Protein AF-A0A959RZR7-F1 (afdb_monomer_lite)

pLDDT: mean 88.54, std 9.12, range [55.47, 97.56]

Sequence (100 aa):
ATKIIFNLRSHKIIGSKQGKFGGVFLTVNPQKLTLFDILKSVGFNQTISGCINEAGFCPLPSPCKLHSYFIKTENKLLSDLKSKKISSFSFTDSDLNIKK

Secondary structure (DSSP, 8-state):
-HHHHHHHHHTTSEEEE-STT-EEEESS-TTT-BHHHHHHHTT----S-HHHHSTTSSS-TTT-HHHHHHHHHHHHHHHHHHH-BGGGG---GGGTT---

Foldseek 3Di:
DVLLLVLCVVLQQWDWDDDPPIDIDGRDDQQQAFQLSSCVSSPPPQAPDPLQGDDPSDPDCVVDPVNVVSVVVRVVVSVVRNVHGNVVVDDDPVRPPPDD

Structure (mmCIF, N/CA/C/O backbone):
data_AF-A0A959RZR7-F1
#
_entry.id   AF-A0A959RZR7-F1
#
loop_
_atom_site.group_PDB
_atom_site.id
_atom_site.type_symbol
_atom_site.label_atom_id
_atom_site.label_alt_id
_atom_site.label_comp_id
_atom_site.label_asym_id
_atom_site.label_entity_id
_atom_site.label_seq_id
_atom_site.pdbx_PDB_ins_code
_atom_site.Cartn_x
_atom_site.Cartn_y
_atom_site.Cartn_z
_atom_site.occupancy
_atom_site.B_iso_or_equiv
_atom_site.auth_seq_id
_atom_site.auth_comp_id
_atom_site.auth_asym_id
_atom_site.auth_atom_id
_atom_site.pdbx_PDB_model_num
ATOM 1 N N . ALA A 1 1 ? -4.752 16.551 4.836 1.00 64.88 1 ALA A N 1
ATOM 2 C CA . ALA A 1 1 ? -5.548 15.433 5.396 1.00 64.88 1 ALA A CA 1
ATOM 3 C C . ALA A 1 1 ? -6.808 15.118 4.575 1.00 64.88 1 ALA A C 1
ATOM 5 O O . ALA A 1 1 ? -7.005 13.964 4.213 1.00 64.88 1 ALA A O 1
ATOM 6 N N . THR A 1 2 ? -7.629 16.114 4.218 1.00 81.50 2 THR A N 1
ATOM 7 C CA . THR A 1 2 ? -8.943 15.927 3.560 1.00 81.50 2 THR A CA 1
ATOM 8 C C . THR A 1 2 ? -8.913 15.078 2.283 1.00 81.50 2 THR A C 1
ATOM 10 O O . THR A 1 2 ? -9.756 14.202 2.122 1.00 81.50 2 THR A O 1
ATOM 13 N N . LYS A 1 3 ? -7.908 15.261 1.412 1.00 88.81 3 LYS A N 1
ATOM 14 C CA . LYS A 1 3 ? -7.751 14.476 0.170 1.00 88.81 3 LYS A CA 1
ATOM 15 C C . LYS A 1 3 ? -7.554 12.975 0.427 1.00 88.81 3 LYS A C 1
ATOM 17 O O . LYS A 1 3 ? -8.145 12.154 -0.261 1.00 88.81 3 LYS A 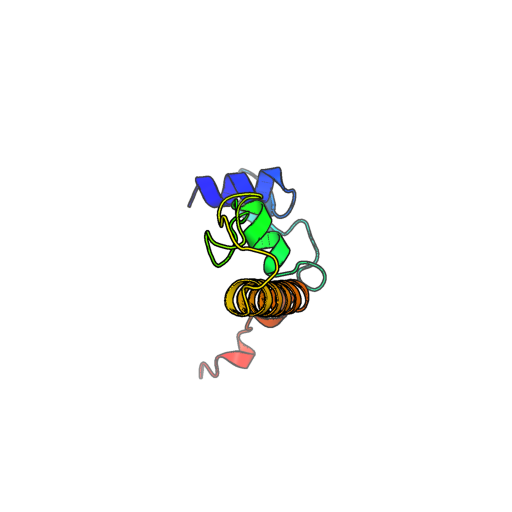O 1
ATOM 22 N N . ILE A 1 4 ? -6.765 12.616 1.441 1.00 90.88 4 ILE A N 1
ATOM 23 C CA . ILE A 1 4 ? -6.493 11.213 1.792 1.00 90.88 4 ILE A CA 1
ATOM 24 C C . ILE A 1 4 ? -7.754 10.560 2.368 1.00 90.88 4 ILE A C 1
ATOM 26 O O . ILE A 1 4 ? -8.116 9.465 1.954 1.00 90.88 4 ILE A O 1
ATOM 30 N N . ILE A 1 5 ? -8.467 11.255 3.260 1.00 91.44 5 ILE A N 1
ATOM 31 C CA . ILE A 1 5 ? -9.745 10.781 3.814 1.00 91.44 5 ILE A CA 1
ATOM 32 C C . ILE A 1 5 ? -10.767 10.573 2.690 1.00 91.44 5 ILE A C 1
ATOM 34 O O . ILE A 1 5 ? -11.426 9.540 2.628 1.00 91.44 5 ILE A O 1
ATOM 38 N N . PHE A 1 6 ? -10.877 11.524 1.763 1.00 91.75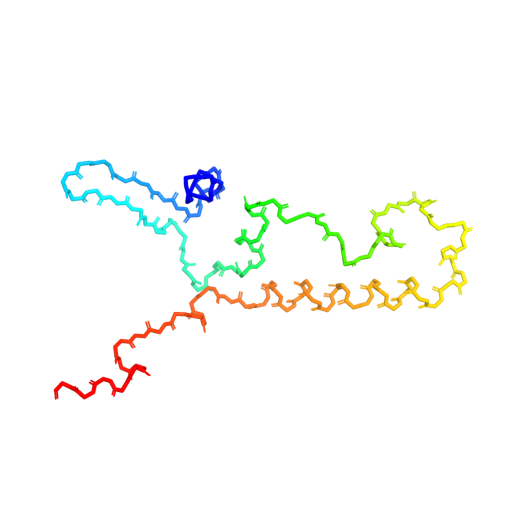 6 PHE A N 1
ATOM 39 C CA . PHE A 1 6 ? -11.768 11.386 0.616 1.00 91.75 6 PHE A CA 1
ATOM 40 C C . PHE A 1 6 ? -11.431 10.149 -0.232 1.00 91.75 6 PHE A C 1
ATOM 42 O O . PHE A 1 6 ? -12.318 9.349 -0.520 1.00 91.75 6 PHE A O 1
ATOM 49 N N . ASN A 1 7 ? -10.150 9.948 -0.552 1.00 94.00 7 ASN A N 1
ATOM 50 C CA . ASN A 1 7 ? -9.671 8.805 -1.330 1.00 94.00 7 ASN A CA 1
ATOM 51 C C . ASN A 1 7 ? -9.923 7.458 -0.631 1.00 94.00 7 ASN A C 1
ATOM 53 O O . ASN A 1 7 ? -10.404 6.511 -1.246 1.00 94.00 7 ASN A O 1
ATOM 57 N N . LEU A 1 8 ? -9.658 7.367 0.672 1.00 94.81 8 LEU A N 1
ATOM 58 C CA . LEU A 1 8 ? -9.926 6.151 1.445 1.00 94.81 8 LEU A CA 1
ATOM 59 C C . LEU A 1 8 ? -11.433 5.863 1.542 1.00 94.81 8 LEU A C 1
ATOM 61 O O . LEU A 1 8 ? -11.854 4.705 1.513 1.00 94.81 8 LEU A O 1
ATOM 65 N N . ARG A 1 9 ? -12.260 6.911 1.634 1.00 94.31 9 ARG A N 1
ATOM 66 C CA . ARG A 1 9 ? -13.721 6.790 1.683 1.00 94.31 9 ARG A CA 1
ATOM 67 C C . ARG A 1 9 ? -14.298 6.341 0.343 1.00 94.31 9 ARG A C 1
ATOM 69 O O . ARG A 1 9 ? -15.159 5.464 0.333 1.00 94.31 9 ARG A O 1
ATOM 76 N N . SER A 1 10 ? -13.825 6.891 -0.778 1.00 93.81 10 SER A N 1
ATOM 77 C CA . SER A 1 10 ? -14.282 6.491 -2.120 1.00 93.81 10 SER A CA 1
ATOM 78 C C . SER A 1 10 ? -13.960 5.025 -2.429 1.00 93.81 10 SER A C 1
ATOM 80 O O . SER A 1 10 ? -14.742 4.352 -3.097 1.00 93.81 10 SER A O 1
ATOM 82 N N . HIS A 1 11 ? -12.880 4.496 -1.846 1.00 94.81 11 HIS A N 1
ATOM 83 C CA . HIS A 1 11 ? -12.499 3.083 -1.920 1.00 94.81 11 HIS A CA 1
ATOM 84 C C . HIS A 1 11 ? -13.112 2.204 -0.815 1.00 94.81 11 HIS A C 1
ATOM 86 O O . HIS A 1 11 ? -12.741 1.039 -0.689 1.00 94.81 11 HIS A O 1
ATOM 92 N N . LYS A 1 12 ? -14.061 2.723 -0.019 1.00 95.75 12 LYS A N 1
ATOM 93 C CA . LYS A 1 12 ? -14.766 1.990 1.055 1.00 95.75 12 LYS A CA 1
ATOM 94 C C . LYS A 1 12 ? -13.838 1.391 2.125 1.00 95.75 12 LYS A C 1
ATOM 96 O O . LYS A 1 12 ? -14.176 0.377 2.734 1.00 95.75 12 LYS A O 1
ATOM 101 N N . ILE A 1 13 ? -12.683 2.015 2.365 1.00 96.56 13 ILE A N 1
ATOM 102 C CA . ILE A 1 13 ? -11.745 1.631 3.434 1.00 96.56 13 ILE A CA 1
ATO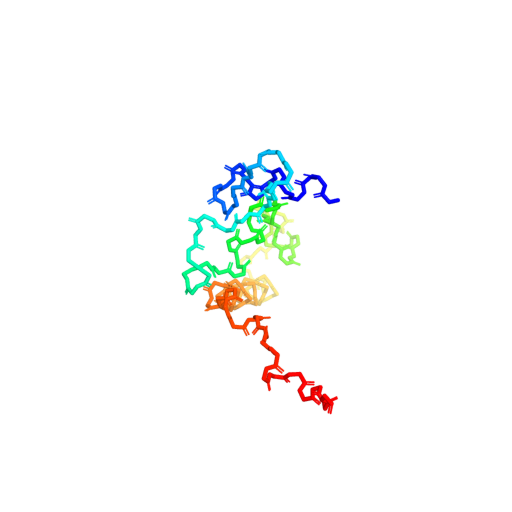M 103 C C . ILE A 1 13 ? -12.149 2.282 4.759 1.00 96.56 13 ILE A C 1
ATOM 105 O O . ILE A 1 13 ? -12.006 1.672 5.821 1.00 96.56 13 ILE A O 1
ATOM 109 N N . ILE A 1 14 ? -12.678 3.506 4.689 1.00 96.44 14 ILE A N 1
ATOM 110 C CA . ILE A 1 14 ? -13.175 4.241 5.850 1.00 96.44 14 ILE A CA 1
ATOM 111 C C . ILE A 1 14 ? -14.621 4.704 5.680 1.00 96.44 14 ILE A C 1
ATOM 113 O O . ILE A 1 14 ? -15.078 5.034 4.583 1.00 96.44 14 ILE A O 1
ATOM 117 N N . GLY A 1 15 ? -15.310 4.801 6.810 1.00 94.88 15 GLY A N 1
ATOM 118 C CA . GLY A 1 15 ? -16.576 5.494 6.984 1.00 94.88 15 GLY A CA 1
ATOM 119 C C . GLY A 1 15 ? -16.385 6.782 7.780 1.00 94.88 15 GLY A C 1
ATOM 120 O O . GLY A 1 15 ? -15.360 6.992 8.429 1.00 94.88 15 GLY A O 1
ATOM 121 N N . SER A 1 16 ? -17.389 7.656 7.735 1.00 93.06 16 SER A N 1
ATOM 122 C CA . SER A 1 16 ? -17.426 8.853 8.574 1.00 93.06 16 SER A CA 1
ATOM 123 C C . SER A 1 16 ? -18.824 9.079 9.127 1.00 93.06 16 SER A C 1
ATOM 125 O O . SER A 1 16 ? -19.792 9.009 8.366 1.00 93.06 16 SER A O 1
ATOM 127 N N . LYS A 1 17 ? -18.924 9.423 10.409 1.00 94.38 17 LYS A N 1
ATOM 128 C CA . LYS A 1 17 ? -20.175 9.835 11.059 1.00 94.38 17 LYS A CA 1
ATOM 129 C C . LYS A 1 17 ? -20.065 11.297 11.484 1.00 94.38 17 LYS A C 1
ATOM 131 O O . LYS A 1 17 ? -19.033 11.693 12.014 1.00 94.38 17 LYS A O 1
ATOM 136 N N . GLN A 1 18 ? -21.103 12.092 11.236 1.00 92.50 18 GLN A N 1
ATOM 137 C CA . GLN A 1 18 ? -21.176 13.489 11.682 1.00 92.50 18 GLN A CA 1
ATOM 138 C C . GLN A 1 18 ? -21.790 13.597 13.089 1.00 92.50 18 GLN A C 1
ATOM 140 O O . GLN A 1 18 ? -22.494 12.691 13.535 1.00 92.50 18 GLN A O 1
ATOM 145 N N . GLY A 1 19 ? -21.530 14.717 13.772 1.00 93.44 19 GLY A N 1
ATOM 146 C CA . GLY A 1 19 ? -22.055 15.036 15.107 1.00 93.44 19 GLY A CA 1
ATOM 147 C C . GLY A 1 19 ? -20.987 15.040 16.207 1.00 93.44 19 GLY A C 1
ATOM 148 O O . GLY A 1 19 ? -19.826 14.729 15.957 1.00 93.44 19 GLY A O 1
ATOM 149 N N . LYS A 1 20 ? -21.391 15.375 17.442 1.00 91.62 20 LYS A N 1
ATOM 150 C CA . LYS A 1 20 ? -20.506 15.487 18.626 1.00 91.62 20 LYS A CA 1
ATOM 151 C C . LYS A 1 20 ? -19.687 14.216 18.904 1.00 91.62 20 LYS A C 1
ATOM 153 O O . LYS A 1 20 ? -18.562 14.307 19.372 1.00 91.62 20 LYS A O 1
ATOM 158 N N . PHE A 1 21 ? -20.252 13.052 18.585 1.00 89.81 21 PHE A N 1
ATOM 159 C CA . PHE A 1 21 ? -19.617 11.731 18.712 1.00 89.81 21 PHE A CA 1
ATOM 160 C C . PHE A 1 21 ? -19.283 11.120 17.342 1.00 89.81 21 PHE A C 1
ATOM 162 O O . PHE A 1 21 ? -19.283 9.903 17.162 1.00 89.81 21 PHE A O 1
ATOM 169 N N . GLY A 1 22 ? -19.117 11.983 16.340 1.00 90.44 22 GLY A N 1
ATOM 170 C CA . GLY A 1 22 ? -18.705 11.614 15.000 1.00 90.44 22 GLY A CA 1
ATOM 171 C C . GLY A 1 22 ? -17.217 11.283 14.917 1.00 90.44 22 GLY A C 1
ATOM 172 O O . GLY A 1 22 ? -16.486 11.321 15.902 1.00 90.44 22 GLY A O 1
ATOM 173 N N . GLY A 1 23 ? -16.762 10.963 13.712 1.00 91.56 23 GLY A N 1
ATOM 174 C CA . GLY A 1 23 ? -15.369 10.614 13.460 1.00 91.56 23 GLY A CA 1
ATOM 175 C C . GLY A 1 23 ? -15.199 9.780 12.202 1.00 91.56 23 GLY A C 1
ATOM 176 O O . GLY A 1 23 ? -16.152 9.564 11.449 1.00 91.56 23 GLY A O 1
ATOM 177 N N . VAL A 1 24 ? -13.971 9.315 11.993 1.00 94.06 24 VAL A N 1
ATOM 178 C CA . VAL A 1 24 ? -13.581 8.412 10.908 1.00 94.06 24 VAL A CA 1
ATOM 179 C C . VAL A 1 24 ? -13.279 7.040 11.497 1.00 94.06 24 VAL A C 1
ATOM 181 O O . VAL A 1 24 ? -12.625 6.945 12.530 1.00 94.06 24 VAL A O 1
ATOM 184 N N . PHE A 1 25 ? -13.746 5.984 10.842 1.00 94.50 25 PHE A N 1
ATOM 185 C CA . PHE A 1 25 ? -13.549 4.605 11.290 1.00 94.50 25 PHE A CA 1
ATOM 186 C C . PHE A 1 25 ? -13.288 3.681 10.104 1.00 94.50 25 PHE A C 1
ATOM 188 O O . PHE A 1 25 ? -13.713 3.970 8.985 1.00 94.50 25 PHE A O 1
ATOM 195 N N . LEU A 1 26 ? -12.600 2.564 10.341 1.00 95.94 26 LEU A N 1
ATOM 196 C CA . LEU A 1 26 ? -12.405 1.535 9.321 1.00 95.94 26 LEU A CA 1
ATOM 197 C C . LEU A 1 26 ? -13.723 0.812 9.032 1.00 95.94 26 LEU A C 1
ATOM 199 O O . LEU A 1 26 ? -14.439 0.408 9.944 1.00 95.94 26 LEU A O 1
ATOM 203 N N . THR A 1 27 ? -14.013 0.605 7.752 1.00 96.81 27 THR A N 1
ATOM 204 C CA . THR A 1 27 ? -15.138 -0.225 7.285 1.00 96.81 27 THR A CA 1
ATOM 205 C C . THR A 1 27 ? -14.693 -1.627 6.875 1.00 96.81 27 THR A C 1
ATOM 207 O O . THR A 1 27 ? -15.520 -2.462 6.519 1.00 96.81 27 THR A O 1
ATOM 210 N N . VAL A 1 28 ? -13.386 -1.898 6.932 1.00 96.25 28 VAL A N 1
ATOM 211 C CA . VAL A 1 28 ? -12.752 -3.165 6.553 1.00 96.25 28 VAL A CA 1
ATOM 212 C C . VAL A 1 28 ? -11.943 -3.694 7.733 1.00 96.25 28 VAL A C 1
ATOM 214 O O . VAL A 1 28 ? -11.309 -2.922 8.451 1.00 96.25 28 VAL A O 1
ATOM 217 N N . ASN A 1 29 ? -11.929 -5.017 7.925 1.00 96.06 29 ASN A N 1
ATOM 218 C CA . ASN A 1 29 ? -11.102 -5.641 8.957 1.00 96.06 29 ASN A CA 1
ATOM 219 C C . ASN A 1 29 ? -9.600 -5.368 8.672 1.00 96.06 29 ASN A C 1
ATOM 221 O O . ASN A 1 29 ? -9.113 -5.760 7.602 1.00 96.06 29 ASN A O 1
ATOM 225 N N . PRO A 1 30 ? -8.845 -4.763 9.613 1.00 95.31 30 PRO A N 1
ATOM 226 C CA . PRO A 1 30 ? -7.427 -4.435 9.432 1.00 95.31 30 PRO A CA 1
ATOM 227 C C . PRO A 1 30 ? -6.515 -5.657 9.222 1.00 95.31 30 PRO A C 1
ATOM 229 O O . PRO A 1 30 ? -5.432 -5.513 8.662 1.00 95.31 30 PRO A O 1
ATOM 232 N N . GLN A 1 31 ? -6.954 -6.859 9.609 1.00 96.00 31 GLN A N 1
ATOM 233 C CA . GLN A 1 31 ? -6.260 -8.130 9.355 1.00 96.00 31 GLN A CA 1
ATOM 234 C C . GLN A 1 31 ? -6.391 -8.590 7.896 1.00 96.00 31 GLN A C 1
ATOM 236 O O . GLN A 1 31 ? -5.623 -9.427 7.425 1.00 96.00 31 GLN A O 1
ATOM 241 N N . LYS A 1 32 ? -7.379 -8.070 7.160 1.00 96.00 32 LYS A N 1
ATOM 242 C CA . LYS A 1 32 ? -7.591 -8.380 5.739 1.00 96.00 32 LYS A CA 1
ATOM 243 C C . LYS A 1 32 ? -7.033 -7.290 4.827 1.00 96.00 32 LYS A C 1
ATOM 245 O O . LYS A 1 32 ? -6.547 -7.623 3.747 1.00 96.00 32 LYS A O 1
ATOM 250 N N . LEU A 1 33 ? -7.043 -6.041 5.290 1.00 96.75 33 LEU A N 1
ATOM 251 C CA . LEU A 1 33 ? -6.551 -4.861 4.582 1.00 96.75 33 LEU A CA 1
ATOM 252 C C . LEU A 1 33 ? -5.022 -4.866 4.465 1.00 96.75 33 LEU A C 1
ATOM 254 O O . LEU A 1 33 ? -4.329 -4.937 5.480 1.00 96.75 33 LEU A O 1
ATOM 258 N N . THR A 1 34 ? -4.491 -4.797 3.244 1.00 97.44 34 THR A N 1
ATOM 259 C CA . THR A 1 34 ? -3.040 -4.757 2.999 1.00 97.44 34 THR A CA 1
ATOM 260 C C . THR A 1 34 ? -2.518 -3.329 2.895 1.00 97.44 34 THR A C 1
ATOM 262 O O . THR A 1 34 ? -3.274 -2.395 2.616 1.00 97.44 34 THR A O 1
ATOM 265 N N . LEU A 1 35 ? -1.205 -3.148 3.063 1.00 96.38 35 LEU A N 1
ATOM 266 C CA . LEU A 1 35 ? -0.564 -1.863 2.778 1.00 96.38 35 LEU A CA 1
ATOM 267 C C . LEU A 1 35 ? -0.723 -1.472 1.300 1.00 96.38 35 LEU A C 1
ATOM 269 O O . LEU A 1 35 ? -0.962 -0.305 0.989 1.00 96.38 35 LEU A O 1
ATOM 273 N N . PHE A 1 36 ? -0.665 -2.451 0.396 1.00 95.81 36 PHE A N 1
ATOM 274 C CA . PHE A 1 36 ? -0.912 -2.233 -1.028 1.00 95.81 36 PHE A CA 1
ATOM 275 C C . PHE A 1 36 ? -2.309 -1.654 -1.311 1.00 95.81 36 PHE A C 1
ATOM 277 O O . PHE A 1 36 ? -2.431 -0.749 -2.134 1.00 95.81 36 PHE A O 1
ATOM 284 N N . ASP A 1 37 ? -3.352 -2.110 -0.610 1.00 95.12 37 ASP A N 1
ATOM 285 C CA . ASP A 1 37 ? -4.721 -1.601 -0.793 1.00 95.12 37 ASP A CA 1
ATOM 286 C C . ASP A 1 37 ? -4.836 -0.117 -0.411 1.00 95.12 37 ASP A C 1
ATOM 288 O O . ASP A 1 37 ? -5.459 0.670 -1.131 1.00 95.12 37 ASP A O 1
ATOM 292 N N . ILE A 1 38 ? -4.183 0.286 0.688 1.00 95.31 38 ILE A N 1
ATOM 293 C CA . ILE A 1 38 ? -4.099 1.694 1.100 1.00 95.31 38 ILE A CA 1
ATOM 294 C C . ILE A 1 38 ? -3.391 2.518 0.026 1.00 95.31 38 ILE A C 1
ATOM 296 O O . ILE A 1 38 ? -3.934 3.529 -0.421 1.00 95.31 38 ILE A O 1
ATOM 300 N N . LEU A 1 39 ? -2.209 2.083 -0.417 1.00 94.25 39 LEU A N 1
ATOM 301 C CA . LEU A 1 39 ? -1.428 2.788 -1.434 1.00 94.25 39 LEU A CA 1
A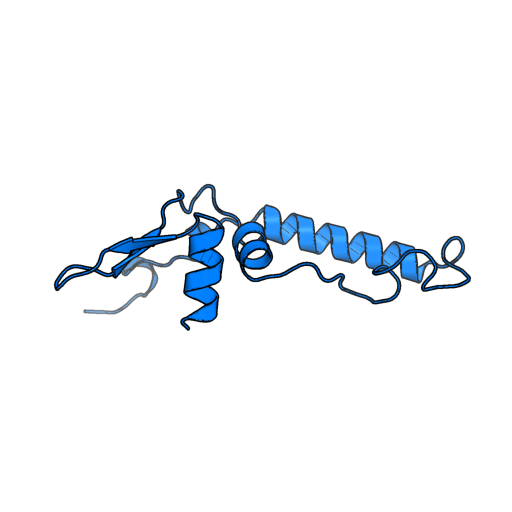TOM 302 C C . LEU A 1 39 ? -2.234 2.962 -2.725 1.00 94.25 39 LEU A C 1
ATOM 304 O O . LEU A 1 39 ? -2.345 4.072 -3.249 1.00 94.25 39 LEU A O 1
ATOM 308 N N . LYS A 1 40 ? -2.873 1.890 -3.203 1.00 92.94 40 LYS A N 1
ATOM 309 C CA . LYS A 1 40 ? -3.713 1.930 -4.401 1.00 92.94 40 LYS A CA 1
ATOM 310 C C . LYS A 1 40 ? -4.856 2.937 -4.256 1.00 92.94 40 LYS A C 1
ATOM 312 O O . LYS A 1 40 ? -5.093 3.719 -5.172 1.00 92.94 40 LYS A O 1
ATOM 317 N N . SER A 1 41 ? -5.511 2.980 -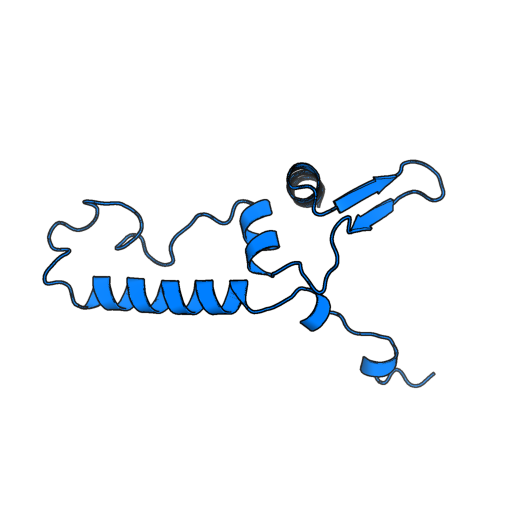3.092 1.00 92.81 41 SER A N 1
ATOM 318 C CA . SER A 1 41 ? -6.624 3.907 -2.843 1.00 92.81 41 SER A CA 1
ATOM 319 C C . SER A 1 41 ? -6.224 5.383 -2.900 1.00 92.81 41 SER A C 1
ATOM 321 O O . SER A 1 41 ? -7.040 6.229 -3.260 1.00 92.81 41 SER A O 1
ATOM 323 N N . VAL A 1 42 ? -4.965 5.708 -2.582 1.00 91.38 42 VAL A N 1
ATOM 324 C CA . VAL A 1 42 ? -4.452 7.086 -2.616 1.00 91.38 42 VAL A CA 1
ATOM 325 C C . VAL A 1 42 ? -3.820 7.464 -3.959 1.00 91.38 42 VAL A C 1
ATOM 327 O O . VAL A 1 42 ? -3.343 8.590 -4.096 1.00 91.38 42 VAL A O 1
ATOM 330 N N . GLY A 1 43 ? -3.875 6.572 -4.953 1.00 87.75 43 GLY A N 1
ATOM 331 C CA . GLY A 1 43 ? -3.391 6.817 -6.312 1.00 87.75 43 GLY A CA 1
ATOM 332 C C . GLY A 1 43 ? -2.032 6.194 -6.630 1.00 87.75 43 GLY A C 1
ATOM 333 O O . GLY A 1 43 ? -1.391 6.617 -7.585 1.00 87.75 43 GLY A O 1
ATOM 334 N N . PHE A 1 44 ? -1.572 5.204 -5.860 1.00 89.12 44 PHE A N 1
ATOM 335 C CA . PHE A 1 44 ? -0.382 4.438 -6.227 1.00 89.12 44 PHE A CA 1
ATOM 336 C C . PHE A 1 44 ? -0.667 3.573 -7.462 1.00 89.12 44 PHE A C 1
ATOM 338 O O . PHE A 1 44 ? -1.353 2.551 -7.386 1.00 89.12 44 PHE A O 1
ATOM 345 N N . ASN A 1 45 ? -0.144 4.009 -8.602 1.00 81.75 45 ASN A N 1
ATOM 346 C CA . ASN A 1 45 ? -0.209 3.319 -9.889 1.00 81.75 45 ASN A CA 1
ATOM 347 C C . ASN A 1 45 ? 1.124 3.380 -10.659 1.00 81.75 45 ASN A C 1
ATOM 349 O O . ASN A 1 45 ? 1.156 3.011 -11.828 1.00 81.75 45 ASN A O 1
ATOM 353 N N . GLN A 1 46 ? 2.192 3.877 -10.029 1.00 77.88 46 GLN A N 1
ATOM 354 C CA . GLN A 1 46 ? 3.476 4.113 -10.683 1.00 77.88 46 GLN A CA 1
ATOM 355 C C . GLN A 1 46 ? 4.401 2.909 -10.550 1.00 77.88 46 GLN A C 1
ATOM 357 O O . GLN A 1 46 ? 4.434 2.249 -9.509 1.00 77.88 46 GLN A O 1
ATOM 362 N N . THR A 1 47 ? 5.187 2.674 -11.595 1.00 83.44 47 THR A N 1
ATOM 363 C CA . THR A 1 47 ? 6.281 1.709 -11.567 1.00 83.44 47 THR A CA 1
ATOM 364 C C . THR A 1 47 ? 7.533 2.290 -10.911 1.00 83.44 47 THR A C 1
ATOM 366 O O . THR A 1 47 ? 7.737 3.502 -10.918 1.00 83.44 47 THR A O 1
ATOM 369 N N . ILE A 1 48 ? 8.434 1.436 -10.430 1.00 85.25 48 ILE A N 1
ATOM 370 C CA . ILE A 1 48 ? 9.718 1.846 -9.835 1.00 85.25 48 ILE A CA 1
ATOM 371 C C . ILE A 1 48 ? 10.639 2.536 -10.860 1.00 85.25 48 ILE A C 1
ATOM 373 O O . ILE A 1 48 ? 11.516 3.310 -10.478 1.00 85.25 48 ILE A O 1
ATOM 377 N N . SER A 1 49 ? 10.476 2.268 -12.160 1.00 85.56 49 SER A N 1
ATOM 378 C CA . SER A 1 49 ? 11.338 2.825 -13.206 1.00 85.56 49 SER A CA 1
ATOM 379 C C . SER A 1 49 ? 10.579 3.103 -14.499 1.00 85.56 49 SER A C 1
ATOM 381 O O . SER A 1 49 ? 9.839 2.251 -14.980 1.00 85.56 49 SER A O 1
ATOM 383 N N . GLY A 1 50 ? 10.861 4.248 -15.132 1.00 82.06 50 GLY A N 1
ATOM 384 C CA . GLY A 1 50 ? 10.360 4.576 -16.474 1.00 82.06 50 GLY A CA 1
ATOM 385 C C . GLY A 1 50 ? 10.659 3.487 -17.512 1.00 82.06 50 GLY A C 1
ATOM 386 O O . GLY A 1 50 ? 9.835 3.229 -18.381 1.00 82.06 50 GLY A O 1
ATOM 387 N N . CYS A 1 51 ? 11.771 2.756 -17.344 1.00 82.62 51 CYS A N 1
ATOM 388 C CA . CYS A 1 51 ? 12.158 1.631 -18.201 1.00 82.62 51 CYS A CA 1
ATOM 389 C C . CYS A 1 51 ? 11.117 0.507 -18.290 1.00 82.62 51 CYS A C 1
ATOM 391 O O . CYS A 1 51 ? 11.159 -0.259 -19.251 1.00 82.62 51 CYS A O 1
ATOM 393 N N . ILE A 1 52 ? 10.257 0.362 -17.280 1.00 85.94 52 ILE A N 1
ATOM 394 C CA . ILE A 1 52 ? 9.214 -0.672 -17.195 1.00 85.94 52 ILE A CA 1
ATOM 395 C C . ILE A 1 52 ? 7.800 -0.069 -17.156 1.00 85.94 52 ILE A C 1
ATOM 397 O O . ILE A 1 52 ? 6.830 -0.816 -17.090 1.00 85.94 52 ILE A O 1
ATOM 401 N N . ASN A 1 53 ? 7.684 1.263 -17.204 1.00 80.25 53 ASN A N 1
ATOM 402 C CA . ASN A 1 53 ? 6.421 1.984 -17.058 1.00 80.25 53 ASN A CA 1
ATOM 403 C C . ASN A 1 53 ? 5.531 1.861 -18.300 1.00 80.25 53 ASN A C 1
ATOM 405 O O . ASN A 1 53 ? 4.328 1.646 -18.193 1.00 80.25 53 ASN A O 1
ATOM 409 N N . GLU A 1 54 ? 6.127 1.995 -19.486 1.00 76.56 54 GLU A N 1
ATOM 410 C CA . GLU A 1 54 ? 5.392 2.060 -20.748 1.00 76.56 54 GLU A CA 1
ATOM 411 C C . GLU A 1 54 ? 6.007 1.136 -21.800 1.00 76.56 54 GLU A C 1
ATOM 413 O O . GLU A 1 54 ? 7.228 1.076 -21.992 1.00 76.56 54 GLU A O 1
ATOM 418 N N . ALA A 1 55 ? 5.143 0.414 -22.514 1.00 69.44 55 ALA A N 1
ATOM 419 C CA . ALA A 1 55 ? 5.555 -0.382 -23.659 1.00 69.44 55 ALA A CA 1
ATOM 420 C C . ALA A 1 55 ? 6.157 0.540 -24.733 1.00 69.44 55 ALA A C 1
ATOM 422 O O . ALA A 1 55 ? 5.541 1.525 -25.129 1.00 69.44 55 ALA A O 1
ATOM 423 N N . GLY A 1 56 ? 7.366 0.223 -25.202 1.00 71.69 56 GLY A N 1
ATOM 424 C CA . GLY A 1 56 ? 8.075 1.037 -26.196 1.00 71.69 56 GLY A CA 1
ATOM 425 C C . GLY A 1 56 ? 8.902 2.197 -25.628 1.00 71.69 56 GLY A C 1
ATOM 426 O O . GLY A 1 56 ? 9.584 2.857 -26.404 1.00 71.69 56 GLY A O 1
ATOM 427 N N . PHE A 1 57 ? 8.928 2.412 -24.303 1.00 77.44 57 PHE A N 1
ATOM 428 C CA . PHE A 1 57 ? 9.803 3.420 -23.682 1.00 77.44 57 PHE A CA 1
ATOM 429 C C . PHE A 1 57 ? 11.289 3.169 -23.982 1.00 77.44 57 PHE A C 1
ATOM 431 O O . PHE A 1 57 ? 12.060 4.094 -24.231 1.00 77.44 57 PHE A O 1
ATOM 438 N N . CYS A 1 58 ? 11.705 1.901 -23.960 1.00 79.44 58 CYS A N 1
ATOM 439 C CA . CYS A 1 58 ? 13.056 1.499 -24.324 1.00 79.44 58 CYS A CA 1
ATOM 440 C C . CYS A 1 58 ? 13.046 0.897 -25.737 1.00 79.44 58 CYS A C 1
ATOM 442 O O . CYS A 1 58 ? 12.272 -0.032 -25.969 1.00 79.44 58 CYS A O 1
ATOM 444 N N . PRO A 1 59 ? 13.930 1.333 -26.653 1.00 78.75 59 PRO A N 1
ATOM 445 C CA . PRO A 1 59 ? 14.045 0.741 -27.988 1.00 78.75 59 PRO A CA 1
ATOM 446 C C . PRO A 1 59 ? 14.676 -0.664 -27.978 1.00 78.75 59 PRO A C 1
ATOM 448 O O . PRO A 1 59 ? 14.658 -1.352 -28.993 1.00 78.75 59 PRO A O 1
ATOM 451 N N . LEU A 1 60 ? 15.236 -1.109 -26.844 1.00 78.19 60 LEU A N 1
ATOM 452 C CA . LEU A 1 60 ? 15.947 -2.387 -26.703 1.00 78.19 60 LEU A CA 1
ATOM 453 C C . LEU A 1 60 ? 15.459 -3.213 -25.492 1.00 78.19 60 LEU A C 1
ATOM 455 O O . LEU A 1 60 ? 16.276 -3.610 -24.661 1.00 78.19 60 LEU A O 1
ATOM 459 N N . PRO A 1 61 ? 14.154 -3.507 -25.339 1.00 70.25 61 PRO A N 1
ATOM 460 C CA . PRO A 1 61 ? 13.645 -4.133 -24.118 1.00 70.25 61 PRO A CA 1
ATOM 461 C C . PRO A 1 61 ? 14.060 -5.609 -23.987 1.00 70.25 61 PRO A C 1
ATOM 463 O O . PRO A 1 61 ? 14.395 -6.055 -22.894 1.00 70.25 61 PRO A O 1
ATOM 466 N N . SER A 1 62 ? 14.101 -6.361 -25.094 1.00 72.31 62 SER A N 1
ATOM 467 C CA . SER A 1 62 ? 14.376 -7.809 -25.097 1.00 72.31 62 SER A CA 1
ATOM 468 C C . SER A 1 62 ? 15.805 -8.202 -24.660 1.00 72.31 62 SER A C 1
ATOM 470 O O . SER A 1 62 ? 15.928 -9.085 -23.810 1.00 72.31 62 SER A O 1
ATOM 472 N N . PRO A 1 63 ? 16.895 -7.570 -25.144 1.00 82.00 63 PRO A N 1
ATOM 473 C CA . PRO A 1 63 ? 18.250 -7.916 -24.696 1.00 82.00 63 PRO A CA 1
ATOM 474 C C . PRO A 1 63 ? 18.652 -7.252 -23.365 1.00 82.00 63 PRO A C 1
ATOM 476 O O . PRO A 1 63 ? 19.705 -7.565 -22.802 1.00 82.00 63 PRO A O 1
ATOM 479 N N . CYS A 1 64 ? 17.858 -6.306 -22.853 1.00 85.94 64 CYS A N 1
ATOM 480 C CA . CYS A 1 64 ? 18.260 -5.460 -21.737 1.00 85.94 64 CYS A CA 1
ATOM 481 C C . CYS A 1 64 ? 18.076 -6.158 -20.382 1.00 85.94 64 CYS A C 1
ATOM 483 O O . CYS A 1 64 ? 16.993 -6.186 -19.799 1.00 85.94 64 CYS A O 1
ATOM 485 N N . LYS A 1 65 ? 19.179 -6.653 -19.812 1.00 88.31 65 LYS A N 1
ATOM 486 C CA . LYS A 1 65 ? 19.203 -7.275 -18.473 1.00 88.31 65 LYS A CA 1
ATOM 487 C C . LYS A 1 65 ? 18.691 -6.347 -17.362 1.00 88.31 65 LYS A C 1
ATOM 489 O O . LYS A 1 65 ? 18.156 -6.827 -16.364 1.00 88.31 65 LYS A O 1
ATOM 494 N N . LEU A 1 66 ? 18.829 -5.032 -17.540 1.00 88.88 66 LEU A N 1
ATOM 495 C CA . LEU A 1 66 ? 18.340 -4.034 -16.590 1.00 88.88 66 LEU A CA 1
ATOM 496 C C . LEU A 1 66 ? 16.804 -3.989 -16.548 1.00 88.88 66 LEU A C 1
ATOM 498 O O . LEU A 1 66 ? 16.232 -3.860 -15.468 1.00 88.88 66 LEU A O 1
ATOM 502 N N . HIS A 1 67 ? 16.137 -4.165 -17.693 1.00 88.19 67 HIS A N 1
ATOM 503 C CA . HIS A 1 67 ? 14.676 -4.225 -17.773 1.00 88.19 67 HIS A CA 1
ATOM 504 C C . HIS A 1 67 ? 14.140 -5.415 -16.962 1.00 88.19 67 HIS A C 1
ATOM 506 O O . HIS A 1 67 ? 13.321 -5.239 -16.059 1.00 88.19 67 HIS A O 1
ATOM 512 N N . SER A 1 68 ? 14.703 -6.609 -17.175 1.00 87.31 68 SER A N 1
ATOM 513 C CA . SER A 1 68 ? 14.356 -7.811 -16.403 1.00 87.31 68 SER A CA 1
ATOM 514 C C . SER A 1 68 ? 14.638 -7.660 -14.903 1.00 87.31 68 SER A C 1
ATOM 516 O O . SER A 1 68 ? 13.854 -8.123 -14.072 1.00 87.31 68 SER A O 1
ATOM 518 N N . TYR A 1 69 ? 15.740 -6.996 -14.535 1.00 90.94 69 TYR A N 1
ATOM 519 C CA . TYR A 1 69 ? 16.063 -6.710 -13.135 1.00 90.94 69 TYR A CA 1
ATOM 520 C C . TYR A 1 69 ? 15.027 -5.790 -12.473 1.00 90.94 69 TYR A C 1
ATOM 522 O O . TYR A 1 69 ? 14.579 -6.082 -11.359 1.00 90.94 69 TYR A O 1
ATOM 530 N N . PHE A 1 70 ? 14.607 -4.717 -13.150 1.00 91.75 70 PHE A N 1
ATOM 531 C CA . PHE A 1 70 ? 13.590 -3.806 -12.624 1.00 91.75 70 PHE A CA 1
ATOM 532 C C . PHE A 1 70 ? 12.226 -4.482 -12.488 1.00 91.75 70 PHE A C 1
ATOM 534 O O . PHE A 1 70 ? 11.624 -4.365 -11.424 1.00 91.75 70 PHE A O 1
ATOM 541 N N . ILE A 1 71 ? 11.794 -5.274 -13.479 1.00 89.6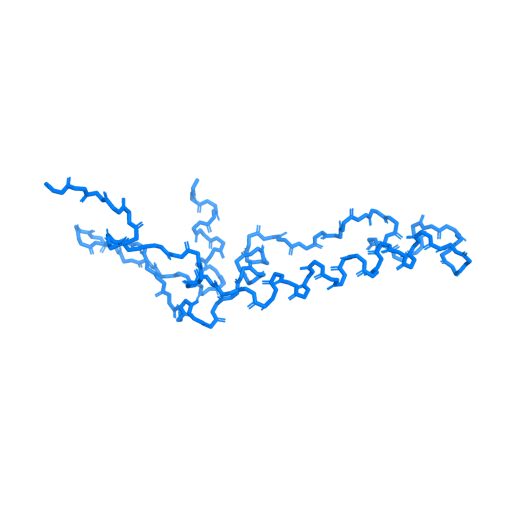9 71 ILE A N 1
ATOM 542 C CA . ILE A 1 71 ? 10.554 -6.069 -13.384 1.00 89.69 71 ILE A CA 1
ATOM 543 C C . ILE A 1 71 ? 10.598 -6.986 -12.158 1.00 89.69 71 ILE A C 1
ATOM 545 O O . ILE A 1 71 ? 9.664 -7.026 -11.357 1.00 89.69 71 ILE A O 1
ATOM 549 N N . LYS A 1 72 ? 11.698 -7.728 -11.974 1.00 92.75 72 LYS A N 1
ATOM 550 C CA . LYS A 1 72 ? 11.846 -8.642 -10.833 1.00 92.75 72 LYS A CA 1
ATOM 551 C C . LYS A 1 72 ? 11.803 -7.894 -9.498 1.00 92.75 72 LYS A C 1
ATOM 553 O O . LYS A 1 72 ? 11.173 -8.364 -8.551 1.00 92.75 72 LYS A O 1
ATOM 558 N N . THR A 1 73 ? 12.475 -6.749 -9.426 1.00 94.19 73 THR A N 1
ATOM 559 C CA . THR A 1 73 ? 12.529 -5.908 -8.224 1.00 94.19 73 THR A CA 1
ATOM 560 C C . THR A 1 73 ? 11.155 -5.345 -7.877 1.00 94.19 73 THR A C 1
ATOM 562 O O . THR A 1 73 ? 10.722 -5.456 -6.731 1.00 94.19 73 THR A O 1
ATOM 565 N N . GLU A 1 74 ? 10.438 -4.816 -8.866 1.00 93.31 74 GLU A N 1
ATOM 566 C CA . GLU A 1 74 ? 9.083 -4.303 -8.687 1.00 93.31 74 GLU A CA 1
ATOM 567 C C . GLU A 1 74 ? 8.114 -5.391 -8.241 1.00 93.31 74 GLU A C 1
ATOM 569 O O . GLU A 1 74 ? 7.409 -5.216 -7.249 1.00 93.31 74 GLU A O 1
ATOM 574 N N . ASN A 1 75 ? 8.143 -6.557 -8.885 1.00 93.88 75 ASN A N 1
ATOM 575 C CA . ASN A 1 75 ? 7.307 -7.685 -8.487 1.00 93.88 75 ASN A CA 1
ATOM 576 C C . ASN A 1 75 ? 7.566 -8.112 -7.038 1.00 93.88 75 ASN A C 1
ATOM 578 O O . ASN A 1 75 ? 6.621 -8.404 -6.303 1.00 93.88 75 ASN A O 1
ATOM 582 N N . LYS A 1 76 ? 8.832 -8.109 -6.599 1.00 95.94 76 LYS A N 1
ATOM 583 C CA . LYS A 1 76 ? 9.181 -8.411 -5.207 1.00 95.94 76 LYS A CA 1
ATOM 584 C C . LYS A 1 76 ? 8.607 -7.368 -4.247 1.00 95.94 76 LYS A C 1
ATOM 586 O O . LYS A 1 76 ? 8.014 -7.750 -3.240 1.00 95.94 76 LYS A O 1
ATOM 591 N N . LEU A 1 77 ? 8.737 -6.079 -4.568 1.00 95.19 77 LEU A N 1
ATOM 592 C CA . LEU A 1 77 ? 8.180 -4.999 -3.752 1.00 95.19 77 LEU A CA 1
ATOM 593 C C . LEU A 1 77 ? 6.651 -5.095 -3.668 1.00 95.19 77 LEU A C 1
ATOM 595 O O . LEU A 1 77 ? 6.088 -5.081 -2.577 1.00 95.19 77 LEU A O 1
ATOM 599 N N . LEU A 1 78 ? 5.974 -5.247 -4.807 1.00 94.81 78 LEU A N 1
ATOM 600 C CA . LEU A 1 78 ? 4.518 -5.372 -4.867 1.00 94.81 78 LEU A CA 1
ATOM 601 C C . LEU A 1 78 ? 4.020 -6.597 -4.098 1.00 94.81 78 LEU A C 1
ATOM 603 O O . LEU A 1 78 ? 2.992 -6.522 -3.425 1.00 94.81 78 LEU A O 1
ATOM 607 N N . SER A 1 79 ? 4.741 -7.716 -4.177 1.00 96.50 79 SER A N 1
ATOM 608 C CA . SER A 1 79 ? 4.427 -8.914 -3.400 1.00 96.50 79 SER A CA 1
ATOM 609 C C . SER A 1 79 ? 4.538 -8.655 -1.899 1.00 96.50 79 SER A C 1
ATOM 611 O O . SER A 1 79 ? 3.649 -9.057 -1.149 1.00 96.50 79 SER A O 1
ATOM 613 N N . ASP A 1 80 ? 5.590 -7.967 -1.452 1.00 96.19 80 ASP A N 1
ATOM 614 C CA . ASP A 1 80 ? 5.765 -7.646 -0.036 1.00 96.19 80 ASP A CA 1
ATOM 615 C C . ASP A 1 80 ? 4.641 -6.723 0.462 1.00 96.19 80 ASP A C 1
ATOM 617 O O . ASP A 1 80 ? 3.950 -7.059 1.426 1.00 96.19 80 ASP A O 1
ATOM 621 N N . LEU A 1 81 ? 4.337 -5.647 -0.273 1.00 96.12 81 LEU A N 1
ATOM 622 C CA . LEU A 1 81 ? 3.254 -4.711 0.055 1.00 96.12 81 LEU A CA 1
ATOM 623 C C . LEU A 1 81 ? 1.869 -5.382 0.123 1.00 96.12 81 LEU A C 1
ATOM 625 O O . LEU A 1 81 ? 1.039 -5.000 0.951 1.00 96.12 81 LEU A O 1
ATOM 629 N N . LYS A 1 82 ? 1.609 -6.384 -0.729 1.00 96.44 82 LYS A N 1
ATOM 630 C CA . LYS A 1 82 ? 0.370 -7.187 -0.711 1.00 96.44 82 LYS A CA 1
ATOM 631 C C . LYS A 1 82 ? 0.338 -8.206 0.430 1.00 96.44 82 LYS A C 1
ATOM 633 O O . LYS A 1 82 ? -0.742 -8.630 0.838 1.00 96.44 82 LYS A O 1
ATOM 638 N N . SER A 1 83 ? 1.496 -8.615 0.944 1.00 97.19 83 SER A N 1
ATOM 639 C CA . SER A 1 83 ? 1.583 -9.580 2.044 1.00 97.19 83 SER A CA 1
ATOM 640 C C . SER A 1 83 ? 1.363 -8.934 3.417 1.00 97.19 83 SER A C 1
ATOM 642 O O . SER A 1 83 ? 0.788 -9.559 4.308 1.00 97.19 83 SER A O 1
ATOM 644 N N . LYS A 1 84 ? 1.776 -7.671 3.595 1.00 97.56 84 LYS A N 1
ATOM 645 C CA . LYS A 1 84 ? 1.694 -6.968 4.882 1.00 97.56 84 LYS A CA 1
ATOM 646 C C . LYS A 1 84 ? 0.294 -6.412 5.136 1.00 97.56 84 LYS A C 1
ATOM 648 O O . LYS A 1 84 ? -0.240 -5.650 4.329 1.00 97.56 84 LYS A O 1
ATOM 653 N N . LYS A 1 85 ? -0.295 -6.783 6.276 1.00 97.50 85 LYS A N 1
ATOM 654 C CA . LYS A 1 85 ? -1.618 -6.326 6.728 1.00 97.50 85 LYS A CA 1
ATOM 655 C C . LYS A 1 85 ? -1.496 -5.077 7.588 1.00 97.50 85 LYS A C 1
ATOM 657 O O . LYS A 1 85 ? -0.524 -4.929 8.313 1.00 97.50 85 LYS A O 1
ATOM 662 N N . ILE A 1 86 ? -2.493 -4.197 7.566 1.00 96.06 86 ILE A N 1
ATOM 663 C CA . ILE A 1 86 ? -2.459 -2.968 8.374 1.00 96.06 86 ILE A CA 1
ATOM 664 C C . ILE A 1 86 ? -2.369 -3.278 9.872 1.00 96.06 86 ILE A C 1
ATOM 666 O O . ILE A 1 86 ? -1.654 -2.591 10.595 1.00 96.06 86 ILE A O 1
ATOM 670 N N . SER A 1 87 ? -2.995 -4.366 10.326 1.00 95.12 87 SER A N 1
ATOM 671 C CA . SER A 1 87 ? -2.893 -4.813 11.719 1.00 95.12 87 SER A CA 1
ATOM 672 C C . SER A 1 87 ? -1.467 -5.143 12.179 1.00 95.12 87 SER A C 1
ATOM 674 O O . SER A 1 87 ? -1.221 -5.130 13.376 1.00 95.12 87 SER A O 1
ATOM 676 N N . SER A 1 88 ? -0.515 -5.444 11.282 1.00 94.19 88 SER A N 1
ATOM 677 C CA . SER A 1 88 ? 0.874 -5.706 11.700 1.00 94.19 88 SER A CA 1
ATOM 678 C C . SER A 1 88 ? 1.654 -4.438 12.046 1.00 94.19 88 SER A C 1
ATOM 680 O O . SER A 1 88 ? 2.776 -4.536 12.525 1.00 94.19 88 SER A O 1
ATOM 682 N N . PHE A 1 89 ? 1.093 -3.262 11.755 1.00 93.19 89 PHE A N 1
ATOM 683 C CA . PHE A 1 89 ? 1.713 -1.964 12.024 1.00 93.19 89 PHE A CA 1
ATOM 684 C C . PHE A 1 89 ? 1.006 -1.189 13.140 1.00 93.19 89 PHE A C 1
ATOM 686 O O . PHE A 1 89 ? 1.414 -0.075 13.460 1.00 93.19 89 PHE A O 1
ATOM 693 N N . SER A 1 90 ? -0.062 -1.744 13.720 1.00 91.19 90 SER A N 1
ATOM 694 C CA . SER A 1 90 ? -0.683 -1.176 14.915 1.00 91.19 90 SER A CA 1
ATOM 695 C C . SER A 1 90 ? 0.084 -1.597 16.161 1.00 91.19 90 SER A C 1
ATOM 697 O O . SER A 1 90 ? 0.514 -2.742 16.261 1.00 91.19 90 SER A O 1
ATOM 699 N N . PHE A 1 91 ? 0.178 -0.685 17.118 1.00 87.56 91 PHE A N 1
ATOM 700 C CA . PHE A 1 91 ? 0.678 -0.930 18.463 1.00 87.56 91 PHE A CA 1
ATOM 701 C C . PHE A 1 91 ? -0.421 -0.595 19.473 1.00 87.56 91 PHE A C 1
ATOM 703 O O . PHE A 1 91 ? -1.356 0.158 19.190 1.00 87.56 91 PHE A O 1
ATOM 710 N N . THR A 1 92 ? -0.304 -1.187 20.645 1.00 84.69 92 THR A N 1
ATOM 711 C CA . THR A 1 92 ? -1.196 -1.048 21.790 1.00 84.69 92 THR A CA 1
ATOM 712 C C . THR A 1 92 ? -0.432 -0.454 22.967 1.00 84.69 92 THR A C 1
ATOM 714 O O . THR A 1 92 ? 0.797 -0.398 22.953 1.00 84.69 92 THR A O 1
ATOM 717 N N . ASP A 1 93 ? -1.140 -0.041 24.018 1.00 82.69 93 ASP A N 1
ATOM 718 C CA . ASP A 1 93 ? -0.501 0.498 25.227 1.00 82.69 93 ASP A CA 1
ATOM 719 C C . ASP A 1 93 ? 0.489 -0.495 25.862 1.00 82.69 93 ASP A C 1
ATOM 721 O O . ASP A 1 93 ? 1.493 -0.083 26.442 1.00 82.69 93 ASP A O 1
ATOM 725 N N . SER A 1 94 ? 0.255 -1.803 25.699 1.00 80.06 94 SER A N 1
ATOM 726 C CA . SER A 1 94 ? 1.184 -2.852 26.136 1.00 80.06 94 SER A CA 1
ATOM 727 C C . SER A 1 94 ? 2.505 -2.870 25.365 1.00 80.06 94 SER A C 1
ATOM 729 O O . SER A 1 94 ? 3.518 -3.273 25.926 1.00 80.06 94 SER A O 1
ATOM 731 N N . ASP A 1 95 ? 2.524 -2.402 24.116 1.00 84.50 95 ASP A N 1
ATOM 732 C CA . ASP A 1 95 ? 3.736 -2.369 23.289 1.00 84.50 95 ASP A CA 1
ATOM 733 C C . ASP A 1 95 ? 4.632 -1.164 23.616 1.00 84.50 95 ASP A C 1
ATOM 735 O O . ASP A 1 95 ? 5.818 -1.158 23.290 1.00 84.50 95 ASP A O 1
ATOM 739 N N . LEU A 1 96 ? 4.083 -0.130 24.263 1.00 80.06 96 LEU A N 1
ATOM 740 C CA . LEU A 1 96 ? 4.766 1.153 24.434 1.00 80.06 96 LEU A CA 1
ATOM 741 C C . LEU A 1 96 ? 5.599 1.271 25.719 1.00 80.06 96 LEU A C 1
ATOM 743 O O . LEU A 1 96 ? 6.253 2.295 25.896 1.00 80.06 96 LEU A O 1
ATOM 747 N N . ASN A 1 97 ? 5.616 0.262 26.605 1.00 70.25 97 ASN A N 1
ATOM 748 C CA . ASN A 1 97 ? 6.358 0.283 27.884 1.00 70.25 97 ASN A CA 1
ATOM 749 C C . ASN A 1 97 ? 6.245 1.625 28.639 1.00 70.25 97 ASN A C 1
ATOM 751 O O . ASN A 1 97 ? 7.180 2.064 29.317 1.00 70.25 97 ASN A O 1
ATOM 755 N N . ILE A 1 98 ? 5.098 2.301 28.522 1.00 66.56 98 ILE A N 1
ATOM 756 C CA . ILE A 1 98 ? 4.853 3.551 29.230 1.00 66.56 98 ILE A CA 1
ATOM 757 C C . ILE A 1 98 ? 4.613 3.148 30.678 1.00 66.56 98 ILE A C 1
ATOM 759 O O . ILE A 1 98 ? 3.532 2.679 31.036 1.00 66.56 98 ILE A O 1
ATOM 763 N N . LYS A 1 99 ? 5.658 3.275 31.502 1.00 55.47 99 LYS A N 1
ATOM 764 C CA . LYS A 1 99 ? 5.529 3.218 32.957 1.00 55.47 99 LYS A CA 1
ATOM 765 C C . LYS A 1 99 ? 4.476 4.257 33.346 1.00 55.47 99 LYS A C 1
ATOM 767 O O . LYS A 1 99 ? 4.711 5.449 33.160 1.00 55.47 99 LYS A O 1
ATOM 772 N N . LYS A 1 100 ? 3.308 3.787 33.787 1.00 56.03 100 LYS A N 1
ATOM 773 C CA . LYS A 1 100 ? 2.372 4.621 34.543 1.00 56.03 100 LYS A CA 1
ATOM 774 C C . LYS A 1 100 ? 3.018 5.047 35.853 1.00 56.03 100 LYS A C 1
ATOM 776 O O . LYS A 1 100 ? 3.776 4.223 36.414 1.00 56.03 100 LYS A O 1
#

Radius of gyration: 19.24 Å; chains: 1; bounding box: 41×26×62 Å